Protein AF-A0A942P5R1-F1 (afdb_monomer)

Nearest PDB structures (foldseek):
  3e38-assembly1_B  TM=9.629E-01  e=1.521E-07  Phocaeicola vulgatus ATCC 8482
  3oin-assembly1_A  TM=3.805E-01  e=6.458E+00  Saccharomyces cerevisiae
  6rxy-assembly1_CN  TM=3.690E-01  e=9.053E+00  Thermochaetoides thermophila

Secondary structure (DSSP, 8-state):
-HHHHHHHHHHHTT----------------PPPTT-----EEEEE--TTTT-SS-HHHHHHHHHHHT-SEEEE---SS--TTTTTS---STTHHHHHHHHH--

Mean predicted aligned error: 9.52 Å

Radius of gyration: 22.96 Å; Cα contacts (8 Å, |Δi|>4): 116; chains: 1; bounding box: 70×41×44 Å

Foldseek 3Di:
DVVVVVVVVVVVVPPDDPPDPPPDPLADDDDADPPGDDFAEAEEDEDLQFPHDHQLLVVVVVCVSHVGPYYHHDHDPPGRPNCVVDPCPDPCVSVVVNVVNND

pLDDT: mean 88.28, std 15.22, range [54.44, 98.69]

Sequence (103 aa):
MRLFLLLFICSSFSSFAQDHSHTGNRKLKFPDIPGFKTLKCDFHQHTVFSDGSVWPDIRVMEALYDGLDAISLTEHLEYQPHKADIPHPDRNRSYKLALDEAK

Solvent-accessible surface area (backbone atoms only — not comparable to full-atom values): 6460 Å² total; per-residue (Å²): 112,72,66,61,52,52,52,54,56,58,63,65,70,67,67,77,72,83,83,79,77,83,83,63,88,61,49,65,84,78,77,62,54,94,96,51,82,71,78,45,68,48,76,74,42,57,24,42,72,6,81,28,91,42,61,42,44,54,57,48,51,50,33,61,56,37,49,42,75,48,75,37,82,56,56,52,89,85,55,43,85,37,42,89,83,44,75,65,89,55,91,58,51,57,56,54,50,24,51,67,65,70,107

Structure (mmCIF, N/CA/C/O backbone):
data_AF-A0A942P5R1-F1
#
_entry.id   AF-A0A942P5R1-F1
#
loop_
_atom_site.group_PDB
_atom_site.id
_atom_site.type_symbol
_atom_site.label_atom_id
_atom_site.label_alt_id
_atom_site.label_comp_id
_atom_site.label_asym_id
_atom_site.label_entity_id
_atom_site.label_seq_id
_atom_site.pdbx_PDB_ins_code
_atom_site.Cartn_x
_atom_site.Cartn_y
_atom_site.Cartn_z
_atom_site.occupancy
_atom_site.B_iso_or_equiv
_atom_site.auth_seq_id
_atom_site.auth_comp_id
_atom_site.auth_asym_id
_atom_site.auth_atom_id
_atom_site.pdbx_PDB_model_num
ATOM 1 N N . MET A 1 1 ? 50.836 -28.390 25.889 1.00 61.16 1 MET A N 1
ATOM 2 C CA . MET A 1 1 ? 50.206 -27.924 24.631 1.00 61.16 1 MET A CA 1
ATOM 3 C C . MET A 1 1 ? 48.763 -28.410 24.455 1.00 61.16 1 MET A C 1
ATOM 5 O O . MET A 1 1 ? 47.908 -27.584 24.186 1.00 61.16 1 MET A O 1
ATOM 9 N N . ARG A 1 2 ? 48.448 -29.698 24.683 1.00 64.56 2 ARG A N 1
ATOM 10 C CA . ARG A 1 2 ? 47.065 -30.223 24.582 1.00 64.56 2 ARG A CA 1
ATOM 11 C C . ARG A 1 2 ? 46.072 -29.640 25.606 1.00 64.56 2 ARG A C 1
ATOM 13 O O . ARG A 1 2 ? 44.934 -29.379 25.248 1.00 64.56 2 ARG A O 1
ATOM 20 N N . LEU A 1 3 ? 46.507 -29.376 26.843 1.00 65.81 3 LEU A N 1
ATOM 21 C CA . LEU A 1 3 ? 45.639 -28.815 27.894 1.00 65.81 3 LEU A CA 1
ATOM 22 C C . LEU A 1 3 ? 45.251 -27.345 27.635 1.00 65.81 3 LEU A C 1
ATOM 24 O O . LEU A 1 3 ? 44.102 -26.970 27.829 1.00 65.81 3 LEU A O 1
ATOM 28 N N . PHE A 1 4 ? 46.184 -26.536 27.123 1.00 66.38 4 PHE A N 1
ATOM 29 C CA . PHE A 1 4 ? 45.915 -25.148 26.722 1.00 66.38 4 PHE A CA 1
ATOM 30 C C . PHE A 1 4 ? 44.964 -25.065 25.523 1.00 66.38 4 PHE A C 1
ATOM 32 O O . PHE A 1 4 ? 44.111 -24.187 25.486 1.00 66.38 4 PHE A O 1
ATOM 39 N N . LEU A 1 5 ? 45.067 -26.012 24.583 1.00 64.00 5 LEU A N 1
ATOM 40 C CA . LEU A 1 5 ? 44.150 -26.113 23.448 1.00 64.00 5 LEU A CA 1
ATOM 41 C C . LEU A 1 5 ? 42.719 -26.453 23.904 1.00 64.00 5 LEU A C 1
ATOM 43 O O . LEU A 1 5 ? 41.765 -25.853 23.427 1.00 64.00 5 LEU A O 1
ATOM 47 N N . LEU A 1 6 ? 42.575 -27.364 24.873 1.00 65.50 6 LEU A N 1
ATOM 48 C CA . LEU A 1 6 ? 41.281 -27.717 25.473 1.00 65.50 6 LEU A CA 1
ATOM 49 C C . LEU A 1 6 ? 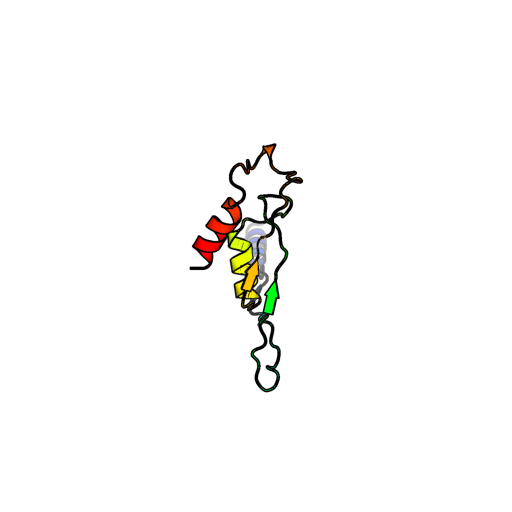40.647 -26.546 26.240 1.00 65.50 6 LEU A C 1
ATOM 51 O O . LEU A 1 6 ? 39.449 -26.313 26.113 1.00 65.50 6 LEU A O 1
ATOM 55 N N . LEU A 1 7 ? 41.446 -25.777 26.985 1.00 64.69 7 LEU A N 1
ATOM 56 C CA . LEU A 1 7 ? 40.986 -24.564 27.673 1.00 64.69 7 LEU A CA 1
ATOM 57 C C . LEU A 1 7 ? 40.512 -23.483 26.691 1.00 64.69 7 LEU A C 1
ATOM 59 O O . LEU A 1 7 ? 39.481 -22.866 26.935 1.00 64.69 7 LEU A O 1
ATOM 63 N N . PHE A 1 8 ? 41.210 -23.307 25.565 1.00 64.31 8 PHE A N 1
ATOM 64 C CA . PHE A 1 8 ? 40.840 -22.337 24.529 1.00 64.31 8 PHE A CA 1
ATOM 65 C C . PHE A 1 8 ? 39.536 -22.715 23.798 1.00 64.31 8 PHE A C 1
ATOM 67 O O . PHE A 1 8 ? 38.727 -21.846 23.465 1.00 64.31 8 PHE A O 1
ATOM 74 N N . ILE A 1 9 ? 39.303 -24.018 23.594 1.00 65.69 9 ILE A N 1
ATOM 75 C CA . ILE A 1 9 ? 38.056 -24.555 23.025 1.00 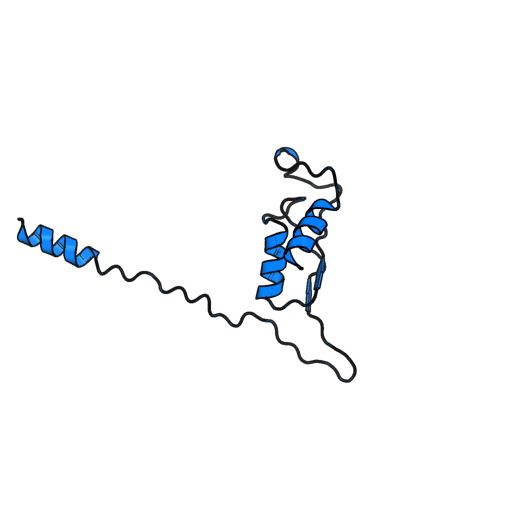65.69 9 IL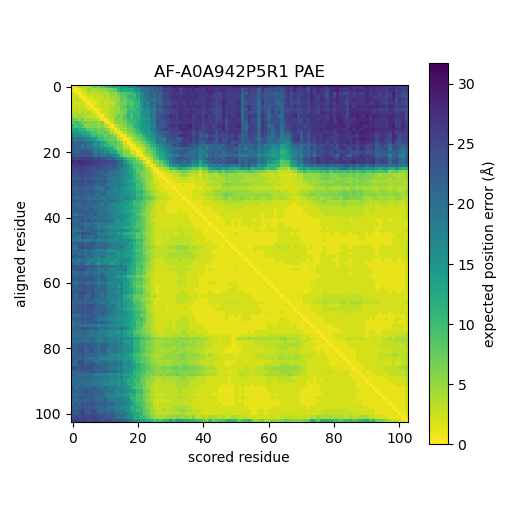E A CA 1
ATOM 76 C C . ILE A 1 9 ? 36.896 -24.394 24.021 1.00 65.69 9 ILE A C 1
ATOM 78 O O . ILE A 1 9 ? 35.819 -23.959 23.635 1.00 65.69 9 ILE A O 1
ATOM 82 N N . CYS A 1 10 ? 37.109 -24.655 25.316 1.00 63.09 10 CYS A N 1
ATOM 83 C CA . CYS A 1 10 ? 36.073 -24.430 26.332 1.00 63.09 10 CYS A CA 1
ATOM 84 C C . CYS A 1 10 ? 35.717 -22.944 26.505 1.00 63.09 10 CYS A C 1
ATOM 86 O O . CYS A 1 10 ? 34.550 -22.624 26.706 1.00 63.09 10 CYS A O 1
ATOM 88 N N . SER A 1 11 ? 36.681 -22.022 26.396 1.00 62.19 11 SER A N 1
ATOM 89 C CA . SER A 1 11 ? 36.402 -20.581 26.516 1.00 62.19 11 SER A CA 1
ATOM 90 C C . SER A 1 11 ? 35.644 -19.993 25.323 1.00 62.19 11 SER A C 1
ATOM 92 O O . SER A 1 11 ? 35.028 -18.941 25.463 1.00 62.19 11 SER A O 1
ATOM 94 N N . SER A 1 12 ? 35.662 -20.657 24.162 1.00 60.41 12 SER A N 1
ATOM 95 C CA . SER A 1 12 ? 34.900 -20.235 22.977 1.00 60.41 12 SER A CA 1
ATOM 96 C C . SER A 1 12 ? 33.446 -20.732 22.978 1.00 60.41 12 SER A C 1
ATOM 98 O O . SER A 1 12 ? 32.645 -20.246 22.188 1.00 60.41 12 SER A O 1
ATOM 100 N N . PHE A 1 13 ? 33.064 -21.620 23.907 1.00 59.09 13 PHE A N 1
ATOM 101 C CA . PHE A 1 13 ? 31.663 -22.015 24.120 1.00 59.09 13 PHE A CA 1
ATOM 102 C C . PHE A 1 13 ? 30.846 -20.997 24.934 1.00 59.09 13 PHE A C 1
ATOM 104 O O . PHE A 1 13 ? 29.622 -21.090 24.962 1.00 59.09 13 PHE A O 1
ATOM 111 N N . SER A 1 14 ? 31.490 -20.008 25.562 1.00 58.88 14 SER A N 1
ATOM 112 C CA . SER A 1 14 ? 30.816 -18.977 26.370 1.00 58.88 14 SER A CA 1
ATOM 113 C C . SER A 1 14 ? 30.413 -17.731 25.573 1.00 58.88 14 SER A C 1
ATOM 115 O O . SER A 1 14 ? 30.211 -16.664 26.156 1.00 58.88 14 SER A O 1
ATOM 117 N N . SER A 1 15 ? 30.297 -17.827 24.247 1.00 62.50 15 SER A N 1
ATOM 118 C CA . SER A 1 15 ? 29.686 -16.768 23.444 1.00 62.50 15 SER A CA 1
ATOM 119 C C . SER A 1 15 ? 28.201 -16.672 23.792 1.00 62.50 15 SER A C 1
ATOM 121 O O . SER A 1 15 ? 27.371 -17.379 23.228 1.00 62.50 15 SER A O 1
ATOM 123 N N . PHE A 1 16 ? 27.862 -15.798 24.740 1.00 66.06 16 PHE A N 1
ATOM 124 C CA . PHE A 1 16 ? 26.491 -15.345 24.938 1.00 66.06 16 PHE A CA 1
ATOM 125 C C . PHE A 1 16 ? 26.009 -14.732 23.620 1.00 66.06 16 PHE A C 1
ATOM 127 O O . PHE A 1 16 ? 26.468 -13.662 23.216 1.00 66.06 16 PHE A O 1
ATOM 134 N N . ALA A 1 17 ? 25.122 -15.437 22.921 1.00 68.06 17 ALA A N 1
ATOM 135 C CA . ALA A 1 17 ? 24.350 -14.845 21.844 1.00 68.06 17 ALA A CA 1
ATOM 136 C C . ALA A 1 17 ? 23.519 -13.687 22.421 1.00 68.06 17 ALA A C 1
ATOM 138 O O . ALA A 1 17 ? 23.071 -13.747 23.568 1.00 68.06 17 ALA A O 1
ATOM 139 N N . GLN A 1 18 ? 23.336 -12.623 21.641 1.00 66.25 18 GLN A N 1
ATOM 140 C CA . GLN A 1 18 ? 22.424 -11.549 22.016 1.00 66.25 18 GLN A CA 1
ATOM 141 C C . GLN A 1 18 ? 21.005 -12.120 22.068 1.00 66.25 18 GLN A C 1
ATOM 143 O O . GLN A 1 18 ? 20.493 -12.604 21.059 1.00 66.25 18 GLN A O 1
ATOM 148 N N . ASP A 1 19 ? 20.380 -12.072 23.242 1.00 54.81 19 ASP A N 1
ATOM 149 C CA . ASP A 1 19 ? 18.962 -12.381 23.387 1.00 54.81 19 ASP A CA 1
ATOM 150 C C . ASP A 1 19 ? 18.170 -11.175 22.862 1.00 54.81 19 ASP A C 1
ATOM 152 O O . ASP A 1 19 ? 17.913 -10.195 23.566 1.00 54.81 19 ASP A O 1
ATOM 156 N N . HIS A 1 20 ? 17.896 -11.174 21.558 1.00 57.28 20 HIS A N 1
ATOM 157 C CA . HIS A 1 20 ? 17.029 -10.177 20.948 1.00 57.28 20 HIS A CA 1
ATOM 158 C C . HIS A 1 20 ? 15.579 -10.557 21.230 1.00 57.28 20 HIS A C 1
ATOM 160 O O . HIS A 1 20 ? 14.968 -11.357 20.524 1.00 57.28 20 HIS A O 1
ATOM 166 N N . SER A 1 21 ? 15.004 -9.942 22.259 1.00 56.66 21 SER A N 1
ATOM 167 C CA . SER A 1 21 ? 13.561 -9.972 22.450 1.00 56.66 21 SER A CA 1
ATOM 168 C C . SER A 1 21 ? 12.910 -9.015 21.436 1.00 56.66 21 SER A C 1
ATOM 170 O O . SER A 1 21 ? 13.049 -7.794 21.503 1.00 56.66 21 SER A O 1
ATOM 172 N N . HIS A 1 22 ? 12.157 -9.573 20.485 1.00 54.44 22 HIS A N 1
ATOM 173 C CA . HIS A 1 22 ? 11.206 -8.820 19.655 1.00 54.44 22 HIS A CA 1
ATOM 174 C C . HIS A 1 22 ? 9.905 -8.505 20.417 1.00 54.44 22 HIS A C 1
ATOM 176 O O . HIS A 1 22 ? 8.884 -8.181 19.815 1.00 54.44 22 HIS A O 1
ATOM 182 N N . THR A 1 23 ? 9.897 -8.593 21.752 1.00 55.44 23 THR A N 1
ATOM 183 C CA . THR A 1 23 ? 8.691 -8.376 22.562 1.00 55.44 23 THR A CA 1
ATOM 184 C C . THR A 1 23 ? 8.514 -6.890 22.870 1.00 55.44 23 THR A C 1
ATOM 186 O O . THR A 1 23 ? 8.494 -6.469 24.025 1.00 55.44 23 THR A O 1
ATOM 189 N N . GLY A 1 24 ? 8.415 -6.077 21.820 1.00 57.62 24 GLY A N 1
ATOM 190 C CA . GLY A 1 24 ? 7.987 -4.689 21.908 1.00 57.62 24 GLY A CA 1
ATOM 191 C C . GLY A 1 24 ? 6.486 -4.616 21.667 1.00 57.62 24 GLY A C 1
ATOM 192 O O . GLY A 1 24 ? 6.004 -5.032 20.619 1.00 57.62 24 GLY A O 1
ATOM 193 N N . ASN A 1 25 ? 5.731 -4.079 22.621 1.00 67.38 25 ASN A N 1
ATOM 194 C CA . ASN A 1 25 ? 4.315 -3.754 22.451 1.00 67.38 25 ASN A CA 1
ATOM 195 C C . ASN A 1 25 ? 4.170 -2.582 21.456 1.00 67.38 25 ASN A C 1
ATOM 197 O O . ASN A 1 25 ? 3.912 -1.455 21.867 1.00 67.38 25 ASN A O 1
ATOM 201 N N . ARG A 1 26 ? 4.426 -2.830 20.161 1.00 79.69 26 ARG A N 1
ATOM 202 C CA . ARG A 1 26 ? 4.506 -1.808 19.101 1.00 79.69 26 ARG A CA 1
ATOM 203 C C . ARG A 1 26 ? 3.143 -1.245 18.695 1.00 79.69 26 ARG A C 1
ATOM 205 O O . ARG A 1 26 ? 3.079 -0.181 18.089 1.00 79.69 26 ARG A O 1
ATOM 212 N N . LYS A 1 27 ? 2.052 -1.926 19.055 1.00 89.50 27 LYS A N 1
ATOM 213 C CA . LYS A 1 27 ? 0.706 -1.540 18.632 1.00 89.50 27 LYS A CA 1
ATOM 214 C C . LYS A 1 27 ? 0.356 -0.120 19.071 1.00 89.50 27 LYS A C 1
ATOM 216 O O . LYS A 1 27 ? 0.367 0.195 20.263 1.00 89.50 27 LYS A O 1
ATOM 221 N N . LEU A 1 28 ? -0.030 0.701 18.100 1.00 88.06 28 LEU A N 1
ATOM 222 C CA . LEU A 1 28 ? -0.484 2.068 18.315 1.00 88.06 28 LEU A CA 1
ATOM 223 C C . LEU A 1 28 ? -1.789 2.083 19.125 1.00 88.06 28 LEU A C 1
ATOM 225 O O . LEU A 1 28 ? -2.745 1.359 18.822 1.00 88.06 28 LEU A O 1
ATOM 229 N N . LYS A 1 29 ? -1.844 2.940 20.150 1.00 91.75 29 LYS A N 1
ATOM 230 C CA . LYS A 1 29 ? -3.022 3.128 21.004 1.00 91.75 29 LYS A CA 1
ATOM 231 C C . LYS A 1 29 ? -3.430 4.593 21.010 1.00 91.75 29 LYS A C 1
ATOM 233 O O . LYS A 1 29 ? -2.697 5.438 21.514 1.00 91.75 29 LYS A O 1
ATOM 238 N N . PHE A 1 30 ? -4.627 4.858 20.506 1.00 93.75 30 PHE A N 1
ATOM 239 C CA . PHE A 1 30 ? -5.271 6.164 20.558 1.00 93.75 30 PHE A CA 1
ATOM 240 C C . PHE A 1 30 ? -6.657 6.013 21.188 1.00 93.75 30 PHE A C 1
ATOM 242 O O . PHE A 1 30 ? -7.289 4.968 20.999 1.00 93.75 30 PHE A O 1
ATOM 249 N N . PRO A 1 31 ? -7.129 7.008 21.955 1.00 96.50 31 PRO A N 1
ATOM 250 C CA . PRO A 1 31 ? -8.491 6.999 22.458 1.00 96.50 31 PRO A CA 1
ATOM 251 C C . PRO A 1 31 ? -9.496 7.213 21.319 1.00 96.50 31 PRO A C 1
ATOM 253 O O . PRO A 1 31 ? -9.200 7.849 20.304 1.00 96.50 31 PRO A O 1
ATOM 256 N N . ASP A 1 32 ? -10.705 6.705 21.527 1.00 97.75 32 ASP A N 1
ATOM 257 C CA . ASP A 1 32 ? -11.874 7.063 20.730 1.00 97.75 32 ASP A CA 1
ATOM 258 C C . ASP A 1 32 ? -12.406 8.435 21.194 1.00 97.75 32 ASP A C 1
ATOM 260 O O . ASP A 1 32 ? -12.352 8.763 22.384 1.00 97.75 32 ASP A O 1
ATOM 264 N N . ILE A 1 33 ? -12.926 9.243 20.268 1.00 97.44 33 ILE A N 1
ATOM 265 C CA . ILE A 1 33 ? -13.660 10.477 20.603 1.00 97.44 33 ILE A CA 1
ATOM 266 C C . ILE A 1 33 ? -15.154 10.155 20.811 1.00 97.44 33 ILE A C 1
ATOM 268 O O . ILE A 1 33 ? -15.655 9.204 20.205 1.00 97.44 33 ILE A O 1
ATOM 272 N N . PRO A 1 34 ? -15.908 10.914 21.632 1.00 98.00 34 PRO A N 1
ATOM 273 C CA . PRO A 1 34 ? -17.316 10.612 21.895 1.00 98.00 34 PRO A CA 1
ATOM 274 C C . PRO A 1 34 ? -18.144 10.491 20.609 1.00 98.00 34 PRO A C 1
ATOM 276 O O . PRO A 1 34 ? -18.239 11.438 19.833 1.00 98.00 34 PRO A O 1
ATOM 279 N N . GLY A 1 35 ? -18.749 9.320 20.396 1.00 98.06 35 GLY A N 1
ATOM 280 C CA . GLY A 1 35 ? -19.578 9.033 19.222 1.00 98.06 35 GLY A CA 1
ATOM 281 C C . GLY A 1 35 ? -18.829 8.526 17.983 1.00 98.06 35 GLY A C 1
ATOM 282 O O . GLY A 1 35 ? -19.490 8.225 16.993 1.00 98.06 35 GLY A O 1
ATOM 283 N N . PHE A 1 36 ? -17.499 8.380 18.016 1.00 98.44 36 PHE A N 1
ATOM 284 C CA . PHE A 1 36 ? -16.723 7.880 16.874 1.00 98.44 36 PHE A CA 1
ATOM 285 C C . PHE A 1 36 ? -15.700 6.815 17.278 1.00 98.44 36 PHE A C 1
ATOM 287 O O . PHE A 1 36 ? -15.308 6.710 18.437 1.00 98.44 36 PHE A O 1
ATOM 294 N N . LYS A 1 37 ? -15.247 6.037 16.289 1.00 97.12 37 LYS A N 1
ATOM 295 C CA . LYS A 1 37 ? -14.149 5.075 16.415 1.00 97.12 37 LYS A CA 1
ATOM 296 C C . LYS A 1 37 ? -12.894 5.645 15.759 1.00 97.12 37 LYS A C 1
ATOM 298 O O . LYS A 1 37 ? -12.938 6.003 14.584 1.00 97.12 37 LYS A O 1
ATOM 303 N N . THR A 1 38 ? -11.785 5.697 16.488 1.00 97.44 38 THR A N 1
ATOM 304 C CA . THR A 1 38 ? -10.490 6.086 15.923 1.00 97.44 38 THR A CA 1
ATOM 305 C C . THR A 1 38 ? -9.901 4.901 15.161 1.00 97.44 38 THR A C 1
ATOM 307 O O . THR A 1 38 ? -9.636 3.855 15.755 1.00 97.44 38 THR A O 1
ATOM 310 N N . LEU A 1 39 ? -9.690 5.073 13.853 1.00 97.25 39 LEU A N 1
ATOM 311 C CA . LEU A 1 39 ? -9.009 4.105 12.992 1.00 97.25 39 LEU A CA 1
ATOM 312 C C . LEU A 1 39 ? -7.597 4.601 12.671 1.00 97.25 39 LEU A C 1
ATOM 314 O O . LEU A 1 39 ? -7.402 5.775 12.355 1.00 97.25 39 LEU A O 1
ATOM 318 N N . LYS A 1 40 ? -6.612 3.710 12.762 1.00 97.19 40 LYS A N 1
ATOM 319 C CA . LYS A 1 40 ? -5.216 3.965 12.394 1.00 97.19 40 LYS A CA 1
ATOM 320 C C . LYS A 1 40 ? -4.998 3.425 10.993 1.00 97.19 40 LYS A C 1
ATOM 322 O O . LYS A 1 40 ? -5.160 2.227 10.780 1.00 97.19 40 LYS A O 1
ATOM 327 N N . CYS A 1 41 ? -4.616 4.276 10.056 1.00 97.69 41 CYS A N 1
ATOM 328 C CA . CYS A 1 41 ? -4.500 3.863 8.666 1.00 97.69 41 CYS A CA 1
ATOM 329 C C . CYS A 1 41 ? -3.225 4.393 8.026 1.00 97.69 41 CYS A C 1
ATOM 331 O O . CYS A 1 41 ? -2.769 5.482 8.373 1.00 97.69 41 CYS A O 1
ATOM 333 N N . ASP A 1 42 ? -2.713 3.651 7.049 1.00 98.38 42 ASP A N 1
ATOM 334 C CA . ASP A 1 42 ? -1.685 4.132 6.127 1.00 98.38 42 ASP A CA 1
ATOM 335 C C . ASP A 1 42 ? -2.209 4.069 4.689 1.00 98.38 42 ASP A C 1
ATOM 337 O O . ASP A 1 42 ? -2.343 2.998 4.094 1.00 98.38 42 ASP A O 1
ATOM 341 N N . PHE A 1 43 ? -2.540 5.236 4.141 1.00 98.69 43 PHE A N 1
ATOM 342 C CA . PHE A 1 43 ? -3.178 5.353 2.834 1.00 98.69 43 PHE A CA 1
ATOM 343 C C . PHE A 1 43 ? -2.208 5.605 1.678 1.00 98.69 43 PHE A C 1
ATOM 345 O O . PHE A 1 43 ? -2.674 5.756 0.548 1.00 98.69 43 PHE A O 1
ATOM 352 N N . HIS A 1 44 ? -0.896 5.658 1.927 1.00 98.69 44 HIS A N 1
ATOM 353 C CA . HIS A 1 44 ? 0.080 5.875 0.862 1.00 98.69 44 HIS A CA 1
ATOM 354 C C . HIS A 1 44 ? 1.386 5.149 1.157 1.00 98.69 44 HIS A C 1
ATOM 356 O O . HIS A 1 44 ? 2.236 5.625 1.906 1.00 98.69 44 HIS A O 1
ATOM 362 N N . GLN A 1 45 ? 1.593 4.039 0.460 1.00 98.38 45 GLN A N 1
ATOM 363 C CA . GLN A 1 45 ? 2.819 3.259 0.553 1.00 98.38 45 GLN A CA 1
ATOM 364 C C . GLN A 1 45 ? 3.080 2.471 -0.729 1.00 98.38 45 GLN A C 1
ATOM 366 O O . GLN A 1 45 ? 2.172 2.194 -1.517 1.00 98.38 45 GLN A O 1
ATOM 371 N N . HIS A 1 46 ? 4.346 2.105 -0.906 1.00 98.62 46 HIS A N 1
ATOM 372 C CA . HIS A 1 46 ? 4.870 1.475 -2.112 1.00 98.62 46 HIS A CA 1
ATOM 373 C C . HIS A 1 46 ? 5.523 0.130 -1.806 1.00 98.62 46 HIS A C 1
ATOM 375 O O . HIS A 1 46 ? 6.041 -0.101 -0.700 1.00 98.62 46 HIS A O 1
ATOM 381 N N . THR A 1 47 ? 5.545 -0.730 -2.820 1.00 98.62 47 THR A N 1
ATOM 382 C CA . THR A 1 47 ? 6.217 -2.033 -2.815 1.00 98.62 47 THR A CA 1
ATOM 383 C C . THR A 1 47 ? 7.219 -2.095 -3.966 1.00 98.62 47 THR A C 1
ATOM 385 O O . THR A 1 47 ? 7.376 -1.141 -4.732 1.00 98.62 47 THR A O 1
ATOM 388 N N . VAL A 1 48 ? 7.889 -3.234 -4.131 1.00 98.38 48 VAL A N 1
ATOM 389 C CA . VAL A 1 48 ? 8.793 -3.455 -5.272 1.00 98.38 48 VAL A CA 1
ATOM 390 C C . VAL A 1 48 ? 8.123 -3.309 -6.645 1.00 98.38 48 VAL A C 1
ATOM 392 O O . VAL A 1 48 ? 8.826 -3.171 -7.643 1.00 98.38 48 VAL A O 1
ATOM 395 N N . PHE A 1 49 ? 6.785 -3.300 -6.717 1.00 98.31 49 PHE A N 1
ATOM 396 C CA . PHE A 1 49 ? 6.035 -3.086 -7.957 1.00 98.31 49 PHE A CA 1
ATOM 397 C C . PHE A 1 49 ? 6.101 -1.642 -8.497 1.00 98.31 49 PHE A C 1
ATOM 399 O O . PHE A 1 49 ? 5.793 -1.440 -9.678 1.00 98.31 49 PHE A O 1
ATOM 406 N N . SER A 1 50 ? 6.531 -0.655 -7.702 1.00 98.00 50 SER A N 1
ATOM 407 C CA . SER A 1 50 ? 7.037 0.630 -8.207 1.00 98.00 50 SER A CA 1
ATOM 408 C C . SER A 1 50 ? 8.484 0.863 -7.782 1.00 98.00 50 SER A C 1
ATOM 410 O O . SER A 1 50 ? 9.414 0.464 -8.480 1.00 98.00 50 SER A O 1
ATOM 412 N N . ASP A 1 51 ? 8.664 1.512 -6.646 1.00 98.19 51 ASP A N 1
ATOM 413 C CA . ASP A 1 51 ? 9.902 2.086 -6.125 1.00 98.19 51 ASP A CA 1
ATOM 414 C C . ASP A 1 51 ? 10.079 1.806 -4.626 1.00 98.19 51 ASP A C 1
ATOM 416 O O . ASP A 1 51 ? 11.072 2.214 -4.027 1.00 98.19 51 ASP A O 1
ATOM 420 N N . GLY A 1 52 ? 9.142 1.075 -4.018 1.00 98.00 52 GLY A N 1
ATOM 421 C CA . GLY A 1 52 ? 9.313 0.522 -2.685 1.00 98.00 52 GLY A CA 1
ATOM 422 C C . GLY A 1 52 ? 10.282 -0.661 -2.688 1.00 98.00 52 GLY A C 1
ATOM 423 O O . GLY A 1 52 ? 10.600 -1.238 -3.724 1.00 98.00 52 GLY A O 1
ATOM 424 N N . SER A 1 53 ? 10.728 -1.059 -1.500 1.00 98.31 53 SER A N 1
ATOM 425 C CA . SER A 1 53 ? 11.797 -2.063 -1.356 1.00 98.31 53 SER A CA 1
ATOM 426 C C . SER A 1 53 ? 11.329 -3.419 -0.825 1.00 98.31 53 SER A C 1
ATOM 428 O O . SER A 1 53 ? 12.148 -4.315 -0.648 1.00 98.31 53 SER A O 1
ATOM 430 N N . VAL A 1 54 ? 10.036 -3.577 -0.533 1.00 98.62 54 VAL A N 1
ATOM 431 C CA . VAL A 1 54 ? 9.472 -4.782 0.099 1.00 98.62 54 VAL A CA 1
ATOM 432 C C . VAL A 1 54 ? 8.379 -5.408 -0.762 1.00 98.62 54 VAL A C 1
ATOM 434 O O . VAL A 1 54 ? 7.748 -4.725 -1.572 1.00 98.62 54 VAL A O 1
ATOM 437 N N . TRP A 1 55 ? 8.167 -6.714 -0.605 1.00 98.62 55 TRP A N 1
ATOM 438 C CA . TRP A 1 55 ? 7.069 -7.429 -1.257 1.00 98.62 55 TRP A CA 1
ATOM 439 C C . TRP A 1 55 ? 5.707 -7.005 -0.649 1.00 98.62 55 TRP A C 1
ATOM 441 O O . TRP A 1 55 ? 5.681 -6.542 0.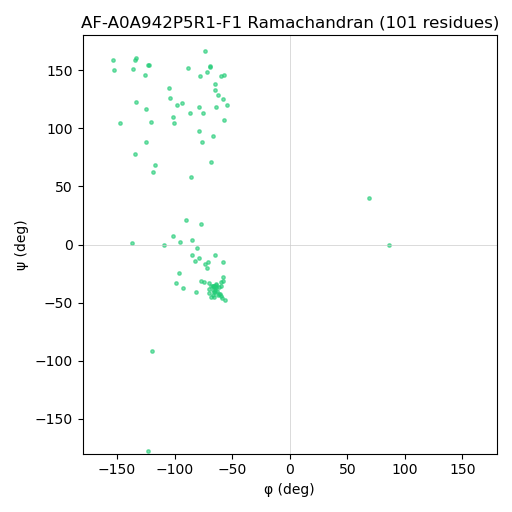494 1.00 98.62 55 TRP A O 1
ATOM 451 N N . PRO A 1 56 ? 4.578 -7.070 -1.388 1.00 98.50 56 PRO A N 1
ATOM 452 C CA . PRO A 1 56 ? 3.293 -6.534 -0.911 1.00 98.50 56 PRO A CA 1
ATOM 453 C C . PRO A 1 56 ? 2.733 -7.134 0.386 1.00 98.50 56 PRO A C 1
ATOM 455 O O . PRO A 1 56 ? 2.087 -6.423 1.149 1.00 98.50 56 PRO A O 1
ATOM 458 N N . ASP A 1 57 ? 2.986 -8.413 0.651 1.00 98.38 57 ASP A N 1
ATOM 459 C CA . ASP A 1 57 ? 2.621 -9.109 1.895 1.00 98.38 57 ASP A CA 1
ATOM 460 C C . ASP A 1 57 ? 3.295 -8.493 3.132 1.00 98.38 57 ASP A C 1
ATOM 462 O O . ASP A 1 57 ? 2.672 -8.342 4.181 1.00 98.38 57 ASP A O 1
ATOM 466 N N . ILE A 1 58 ? 4.543 -8.033 3.004 1.00 98.44 58 ILE A N 1
ATOM 467 C CA . ILE A 1 58 ? 5.281 -7.387 4.094 1.00 98.44 58 ILE A CA 1
ATOM 468 C C . ILE A 1 58 ? 4.550 -6.139 4.585 1.00 98.44 58 ILE A C 1
ATOM 470 O O . ILE A 1 58 ? 4.508 -5.904 5.788 1.00 98.44 58 ILE A O 1
ATOM 474 N N . ARG A 1 59 ? 3.894 -5.383 3.698 1.00 98.56 59 ARG A N 1
ATOM 475 C CA . ARG A 1 59 ? 3.089 -4.222 4.109 1.00 98.56 59 ARG A CA 1
ATOM 476 C C . ARG A 1 59 ? 1.890 -4.604 4.972 1.00 98.56 59 ARG A C 1
ATOM 478 O O . ARG A 1 59 ? 1.544 -3.876 5.899 1.00 98.56 59 ARG A O 1
ATOM 485 N N . VAL A 1 60 ? 1.287 -5.763 4.714 1.00 98.25 60 VAL A N 1
ATOM 486 C CA . VAL A 1 60 ? 0.221 -6.312 5.564 1.00 98.25 60 VAL A CA 1
ATOM 487 C C . VAL A 1 60 ? 0.791 -6.725 6.921 1.00 98.25 60 VAL A C 1
ATOM 489 O O . VAL A 1 60 ? 0.235 -6.364 7.957 1.00 98.25 60 VAL A O 1
ATOM 492 N N . MET A 1 61 ? 1.937 -7.409 6.938 1.00 97.19 61 MET A N 1
ATOM 493 C CA . MET A 1 61 ? 2.603 -7.803 8.184 1.00 97.19 61 MET A CA 1
ATOM 494 C C . MET A 1 61 ? 3.009 -6.594 9.038 1.00 97.19 61 MET A C 1
ATOM 496 O O . MET A 1 61 ? 2.787 -6.596 10.248 1.00 97.19 61 MET A O 1
ATOM 500 N N . GLU A 1 62 ? 3.553 -5.541 8.423 1.00 96.69 62 GLU A N 1
ATOM 501 C CA . GLU A 1 62 ? 3.869 -4.269 9.085 1.00 96.69 62 GLU A CA 1
ATOM 502 C C . GLU A 1 62 ? 2.609 -3.638 9.693 1.00 96.69 62 GLU A C 1
ATOM 504 O O . GLU A 1 62 ? 2.611 -3.263 10.867 1.00 96.69 62 GLU A O 1
ATOM 509 N N . ALA A 1 63 ? 1.507 -3.597 8.938 1.00 96.56 63 ALA A N 1
ATOM 510 C CA . ALA A 1 63 ? 0.227 -3.085 9.416 1.00 96.56 63 ALA A CA 1
ATOM 511 C C . ALA A 1 63 ? -0.299 -3.865 10.632 1.00 96.56 63 ALA A C 1
ATOM 513 O O . ALA A 1 63 ? -0.713 -3.261 11.625 1.00 96.56 63 ALA A O 1
ATOM 514 N N . LEU A 1 64 ? -0.237 -5.199 10.603 1.00 94.75 64 LEU A N 1
ATOM 515 C CA . LEU A 1 64 ? -0.649 -6.058 11.720 1.00 94.75 64 LEU A CA 1
ATOM 516 C C . LEU A 1 64 ? 0.242 -5.873 12.955 1.00 94.75 64 LEU A C 1
ATOM 518 O O . LEU A 1 64 ? -0.251 -5.851 14.091 1.00 94.75 64 LEU A O 1
ATOM 522 N N . TYR A 1 65 ? 1.547 -5.722 12.732 1.00 93.06 65 TYR A N 1
ATOM 523 C CA . TYR A 1 65 ? 2.535 -5.505 13.783 1.00 93.06 65 TYR A CA 1
ATOM 524 C C . TYR A 1 65 ? 2.336 -4.146 14.480 1.00 93.06 65 TYR A C 1
ATOM 526 O O . TYR A 1 65 ? 2.377 -4.068 15.712 1.00 93.06 65 TYR A O 1
ATOM 534 N N . ASP A 1 66 ? 1.998 -3.107 13.713 1.00 94.12 66 ASP A N 1
ATOM 535 C CA . ASP A 1 66 ? 1.740 -1.741 14.201 1.00 94.12 66 ASP A CA 1
ATOM 536 C C . ASP A 1 66 ? 0.313 -1.566 14.734 1.00 94.12 66 ASP A C 1
ATOM 538 O O . ASP A 1 66 ? 0.005 -0.609 15.455 1.00 94.12 66 ASP A O 1
ATOM 542 N N . GLY A 1 67 ? -0.561 -2.525 14.432 1.00 94.69 67 GLY A N 1
ATOM 543 C CA . GLY A 1 67 ? -1.973 -2.489 14.776 1.00 94.69 67 GLY A CA 1
ATOM 544 C C . GLY A 1 67 ? -2.737 -1.427 13.987 1.00 94.69 67 GLY A C 1
ATOM 545 O O . GLY A 1 67 ? -3.574 -0.745 14.581 1.00 94.69 67 GLY A O 1
ATOM 546 N N . LEU A 1 68 ? -2.434 -1.257 12.698 1.00 97.12 68 LEU A N 1
ATOM 547 C CA . LEU A 1 68 ? -3.245 -0.472 11.768 1.00 97.12 68 LEU A CA 1
ATOM 548 C C . LEU A 1 68 ? -4.549 -1.213 11.440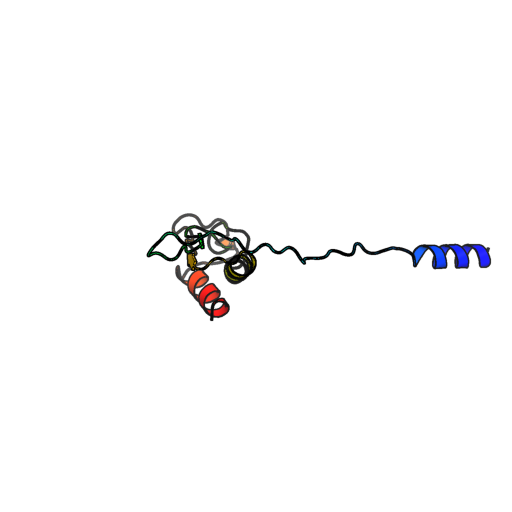 1.00 97.12 68 LEU A C 1
ATOM 550 O O . LEU A 1 68 ? -4.593 -2.440 11.412 1.00 97.12 68 LEU A O 1
ATOM 554 N N . ASP A 1 69 ? -5.607 -0.449 11.195 1.00 97.12 69 ASP A N 1
ATOM 555 C CA . ASP A 1 69 ? -6.945 -0.948 10.878 1.00 97.12 69 ASP A CA 1
ATOM 556 C C . ASP A 1 69 ? -7.198 -0.998 9.361 1.00 97.12 69 ASP A C 1
ATOM 558 O O . ASP A 1 69 ? -8.031 -1.775 8.902 1.00 97.12 69 ASP A O 1
ATOM 562 N N . ALA A 1 70 ? -6.487 -0.183 8.571 1.00 97.75 70 ALA A N 1
ATOM 563 C CA . ALA A 1 70 ? -6.552 -0.214 7.111 1.00 97.75 70 ALA A CA 1
ATOM 564 C C . ALA A 1 70 ? -5.248 0.270 6.464 1.00 97.75 70 ALA A C 1
ATOM 566 O O . ALA A 1 70 ? -4.565 1.151 6.989 1.00 97.75 70 ALA A O 1
ATOM 567 N N . ILE A 1 71 ? -4.947 -0.266 5.282 1.00 98.50 71 ILE A N 1
ATOM 568 C CA . ILE A 1 71 ? -3.838 0.188 4.442 1.00 98.50 71 ILE A CA 1
ATOM 569 C C . ILE A 1 71 ? -4.255 0.329 2.978 1.00 9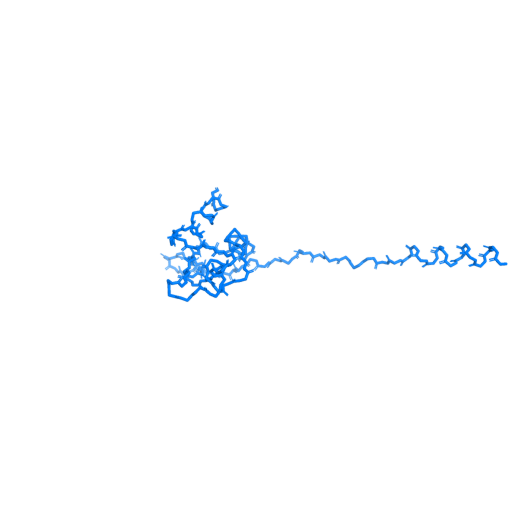8.50 71 ILE A C 1
ATOM 571 O O . ILE A 1 71 ? -5.225 -0.292 2.542 1.00 98.50 71 ILE A O 1
ATOM 575 N N . SER A 1 72 ? -3.503 1.120 2.213 1.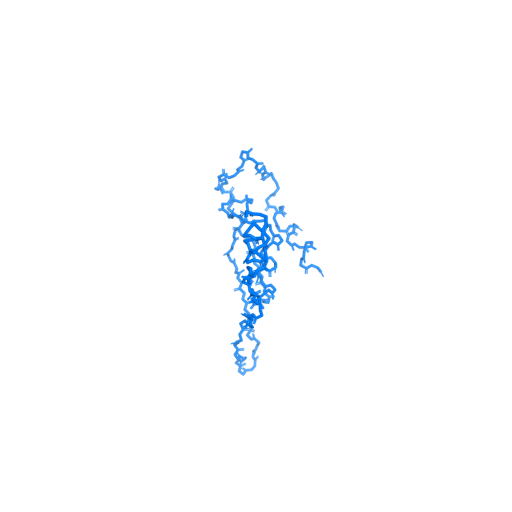00 98.56 72 SER A N 1
ATOM 576 C CA . SER A 1 72 ? -3.640 1.237 0.759 1.00 98.56 72 SER A CA 1
ATOM 577 C C . SER A 1 72 ? -2.274 1.155 0.083 1.00 98.56 72 SER A C 1
ATOM 579 O O . SER A 1 72 ? -1.395 1.967 0.361 1.00 98.56 72 SER A O 1
ATOM 581 N N . LEU A 1 73 ? -2.104 0.192 -0.827 1.00 98.44 73 LEU A N 1
ATOM 582 C CA . LEU A 1 73 ? -0.919 0.106 -1.681 1.00 98.44 73 LEU A CA 1
ATOM 583 C C . LEU A 1 73 ? -1.130 0.971 -2.925 1.00 98.44 73 LEU A C 1
ATOM 585 O O . LEU A 1 73 ? -1.984 0.670 -3.759 1.00 98.44 73 LEU A O 1
ATOM 589 N N . THR A 1 74 ? -0.359 2.046 -3.043 1.00 98.44 74 THR A N 1
ATOM 590 C CA . THR A 1 74 ? -0.545 3.105 -4.045 1.00 98.44 74 THR A CA 1
ATOM 591 C C . THR A 1 74 ? 0.670 3.200 -4.959 1.00 98.44 74 THR A C 1
ATOM 593 O O . THR A 1 74 ? 1.367 4.214 -4.984 1.00 98.44 74 THR A O 1
ATOM 596 N N . GLU A 1 75 ? 0.948 2.123 -5.697 1.00 98.50 75 GLU A N 1
ATOM 597 C CA . GLU A 1 75 ? 2.097 2.060 -6.608 1.00 98.50 75 GLU A CA 1
ATOM 598 C C . GLU A 1 75 ? 2.055 3.182 -7.653 1.00 98.50 75 GLU A C 1
ATOM 600 O O . GLU A 1 75 ? 0.993 3.544 -8.169 1.00 98.50 75 GLU A O 1
ATOM 605 N N . HIS A 1 76 ? 3.225 3.686 -8.040 1.00 98.25 76 HIS A N 1
ATOM 606 C CA . HIS A 1 76 ? 3.313 4.622 -9.157 1.00 98.25 76 HIS A CA 1
ATOM 607 C C . HIS A 1 76 ? 2.901 3.963 -10.483 1.00 98.25 76 HIS A C 1
ATOM 609 O O . HIS A 1 76 ? 3.315 2.845 -10.810 1.00 98.25 76 HIS A O 1
ATOM 615 N N . LEU A 1 77 ? 2.136 4.694 -11.300 1.00 96.12 77 LEU A N 1
ATOM 616 C CA . LEU A 1 77 ? 1.758 4.250 -12.644 1.00 96.12 77 LEU A CA 1
ATOM 617 C C . LEU A 1 77 ? 2.877 4.512 -13.656 1.00 96.12 77 LEU A C 1
ATOM 619 O O . LEU A 1 77 ? 3.161 3.659 -14.498 1.00 96.12 77 LEU A O 1
ATOM 623 N N . GLU A 1 78 ? 3.527 5.669 -13.564 1.00 96.12 78 GLU A N 1
ATOM 624 C CA . GLU A 1 78 ? 4.537 6.139 -14.513 1.00 96.12 78 GLU A CA 1
ATOM 625 C C . GLU A 1 78 ? 5.955 5.747 -14.087 1.00 96.12 78 GLU A C 1
ATOM 627 O O . GLU A 1 78 ? 6.782 5.389 -14.927 1.00 96.12 78 GLU A O 1
ATOM 632 N N . TYR A 1 79 ? 6.236 5.789 -12.783 1.00 97.06 79 TYR A N 1
ATOM 633 C CA . TYR A 1 79 ? 7.576 5.592 -12.237 1.00 97.06 79 TYR A CA 1
ATOM 634 C C . TYR A 1 79 ? 7.772 4.173 -11.693 1.00 97.06 79 TYR A C 1
ATOM 636 O O . TYR A 1 79 ? 7.268 3.817 -10.636 1.00 97.06 79 TYR A O 1
ATOM 644 N N . GLN A 1 80 ? 8.505 3.340 -12.432 1.00 97.12 80 GLN A N 1
ATOM 645 C CA . GLN A 1 80 ? 8.783 1.947 -12.060 1.00 97.12 80 GLN A CA 1
ATOM 646 C C . GLN A 1 80 ? 10.263 1.628 -12.278 1.00 97.12 80 GLN A C 1
ATOM 648 O O . GLN A 1 80 ? 10.615 1.014 -13.292 1.00 97.12 80 GLN A O 1
ATOM 653 N N . PRO A 1 81 ? 11.148 2.062 -11.366 1.00 97.81 81 PRO A N 1
ATOM 654 C CA . PRO A 1 81 ? 12.584 1.819 -11.478 1.00 97.81 81 PRO A CA 1
ATOM 655 C C . PRO A 1 81 ? 12.933 0.326 -11.558 1.00 97.81 81 PRO A C 1
ATOM 657 O O . PRO A 1 81 ? 13.868 -0.038 -12.263 1.00 97.81 81 PRO A O 1
ATOM 660 N N . HIS A 1 82 ? 12.147 -0.549 -10.921 1.00 97.69 82 HIS A N 1
ATOM 661 C CA . HIS A 1 82 ? 12.389 -1.997 -10.912 1.00 97.69 82 HIS A CA 1
ATOM 662 C C . HIS A 1 82 ? 11.815 -2.743 -12.127 1.00 97.69 82 HIS A C 1
ATOM 664 O O . HIS A 1 82 ? 11.893 -3.966 -12.180 1.00 97.69 82 HIS A O 1
ATOM 670 N N . LYS A 1 83 ? 11.233 -2.050 -13.120 1.00 96.38 83 LYS A N 1
ATOM 671 C CA . LYS A 1 83 ? 10.486 -2.679 -14.230 1.00 96.38 83 LYS A CA 1
ATOM 672 C C . LYS A 1 83 ? 11.299 -3.693 -15.046 1.00 96.38 83 LYS A C 1
ATOM 674 O O . LYS A 1 83 ? 10.705 -4.588 -15.646 1.00 96.38 83 LYS A O 1
ATOM 679 N N . ALA A 1 84 ? 12.623 -3.528 -15.109 1.00 97.56 84 ALA A N 1
ATOM 680 C CA . ALA A 1 84 ? 13.512 -4.445 -15.822 1.00 97.56 84 ALA A CA 1
ATOM 681 C C . ALA A 1 84 ? 13.569 -5.835 -15.163 1.00 97.56 84 ALA A C 1
ATOM 683 O O . ALA A 1 84 ? 13.603 -6.836 -15.873 1.00 97.56 84 ALA A O 1
ATOM 684 N N . ASP A 1 85 ? 13.511 -5.885 -13.831 1.00 98.19 85 ASP A N 1
ATOM 685 C CA . ASP A 1 85 ? 13.596 -7.117 -13.039 1.00 98.19 85 ASP A CA 1
ATOM 686 C C . ASP A 1 85 ? 12.212 -7.625 -12.605 1.00 98.19 85 ASP A C 1
ATOM 688 O O . ASP A 1 85 ? 11.971 -8.829 -12.530 1.00 98.19 85 ASP A O 1
ATOM 692 N N . ILE A 1 86 ? 11.276 -6.705 -12.355 1.00 97.06 86 ILE A N 1
ATOM 693 C CA . ILE A 1 86 ? 9.908 -6.975 -11.903 1.00 97.06 86 ILE A CA 1
ATOM 694 C C . ILE A 1 86 ? 8.930 -6.315 -12.883 1.00 97.06 86 ILE A C 1
ATOM 696 O O . ILE A 1 86 ? 8.506 -5.169 -12.695 1.00 97.06 86 ILE A O 1
ATOM 700 N N . PRO A 1 87 ? 8.538 -7.023 -13.958 1.00 95.25 87 PRO A N 1
ATOM 701 C CA . PRO A 1 87 ? 7.530 -6.523 -14.873 1.00 95.25 87 PRO A CA 1
ATOM 702 C C . PRO A 1 87 ? 6.191 -6.327 -14.156 1.00 95.25 87 PRO A C 1
ATOM 704 O O . PRO A 1 87 ? 5.649 -7.249 -13.548 1.00 95.25 87 PRO A O 1
ATOM 707 N N . HIS A 1 88 ? 5.609 -5.139 -14.299 1.00 95.31 88 HIS A N 1
ATOM 708 C CA . HIS A 1 88 ? 4.320 -4.786 -13.703 1.00 95.31 88 HIS A CA 1
ATOM 709 C C . HIS A 1 88 ? 3.276 -4.481 -14.804 1.00 95.31 88 HIS A C 1
ATOM 711 O O . HIS A 1 88 ? 2.905 -3.326 -15.004 1.00 95.31 88 HIS A O 1
ATOM 717 N N . PRO A 1 89 ? 2.828 -5.482 -15.595 1.00 95.81 89 PRO A N 1
ATOM 718 C CA . PRO A 1 89 ? 1.835 -5.269 -16.654 1.00 95.81 89 PRO A CA 1
ATOM 719 C C . PRO A 1 89 ? 0.409 -5.070 -16.110 1.00 95.81 89 PRO A C 1
ATOM 721 O O . PRO A 1 89 ? -0.367 -4.320 -16.694 1.00 95.81 89 PRO A O 1
ATOM 724 N N . ASP A 1 90 ? 0.070 -5.714 -14.990 1.00 97.00 90 ASP A N 1
ATOM 725 C CA . ASP A 1 90 ? -1.210 -5.554 -14.290 1.00 97.00 90 ASP A CA 1
ATOM 726 C C . ASP A 1 90 ? -1.035 -4.641 -13.076 1.00 97.00 90 ASP A C 1
ATOM 728 O O . ASP A 1 90 ? -0.452 -5.059 -12.078 1.00 97.00 90 ASP A O 1
ATOM 732 N N . ARG A 1 91 ? -1.596 -3.427 -13.145 1.00 96.38 91 ARG A N 1
ATOM 733 C CA . ARG A 1 91 ? -1.506 -2.391 -12.098 1.00 96.38 91 ARG A CA 1
ATOM 734 C C . ARG A 1 91 ? -2.1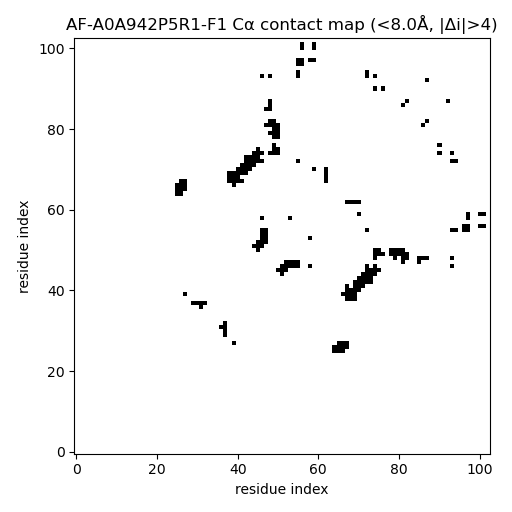84 -2.748 -10.780 1.00 96.38 91 ARG A C 1
ATOM 736 O O . ARG A 1 91 ? -1.995 -2.047 -9.797 1.00 96.38 91 ARG A O 1
ATOM 743 N N . ASN A 1 92 ? -2.941 -3.841 -10.747 1.00 97.81 92 ASN A N 1
ATOM 744 C CA . ASN A 1 92 ? -3.590 -4.336 -9.538 1.00 97.81 92 ASN A CA 1
ATOM 745 C C . ASN A 1 92 ? -2.832 -5.513 -8.908 1.00 97.81 92 ASN A C 1
ATOM 747 O O . ASN A 1 92 ? -3.354 -6.158 -7.997 1.00 97.81 92 ASN A O 1
ATOM 751 N N . ARG A 1 93 ? -1.636 -5.864 -9.407 1.00 98.00 93 ARG A N 1
ATOM 752 C CA . ARG A 1 93 ? -0.938 -7.071 -8.950 1.00 98.00 93 ARG A CA 1
ATOM 753 C C . ARG A 1 93 ? -0.499 -6.977 -7.491 1.00 98.00 93 ARG A C 1
ATOM 755 O O . ARG A 1 93 ? -0.708 -7.950 -6.769 1.00 98.00 93 ARG A O 1
ATOM 762 N N . SER A 1 94 ? 0.051 -5.842 -7.055 1.00 97.81 94 SER A N 1
ATOM 763 C CA . SER A 1 94 ? 0.445 -5.649 -5.652 1.00 97.81 94 SER A CA 1
ATOM 764 C C . SER A 1 94 ? -0.761 -5.736 -4.714 1.00 97.81 94 SER A C 1
ATOM 766 O O . SER A 1 94 ? -0.709 -6.465 -3.727 1.00 97.81 94 SER A O 1
ATOM 768 N N . TYR A 1 95 ? -1.885 -5.111 -5.084 1.00 98.19 95 TYR A N 1
ATOM 769 C CA . TYR A 1 95 ? -3.156 -5.226 -4.363 1.00 98.19 95 TYR A CA 1
ATOM 770 C C . TYR A 1 95 ? -3.620 -6.680 -4.214 1.00 98.19 95 TYR A C 1
ATOM 772 O O . TYR A 1 95 ? -3.960 -7.093 -3.113 1.00 98.19 95 TYR A O 1
ATOM 780 N N . LYS A 1 96 ? -3.615 -7.479 -5.292 1.00 98.25 96 LYS A N 1
ATOM 781 C CA . LYS A 1 96 ? -4.043 -8.891 -5.238 1.00 98.25 96 LYS A CA 1
ATOM 782 C C . LYS A 1 96 ? -3.182 -9.714 -4.278 1.00 98.25 96 LYS A C 1
ATOM 784 O O . LYS A 1 96 ? -3.720 -10.513 -3.526 1.00 98.25 96 LYS A O 1
ATOM 789 N N . LEU A 1 97 ? -1.865 -9.498 -4.306 1.00 98.06 97 LEU A N 1
ATOM 790 C CA . LEU A 1 97 ? -0.923 -10.182 -3.417 1.00 98.06 97 LEU A CA 1
ATOM 791 C C . LEU A 1 97 ? -1.148 -9.793 -1.951 1.00 98.06 97 LEU A C 1
ATOM 793 O O . LEU A 1 97 ? -1.227 -10.668 -1.099 1.00 98.06 97 LEU A O 1
ATOM 797 N N . ALA A 1 98 ? -1.318 -8.500 -1.668 1.00 98.00 98 ALA A N 1
ATOM 798 C CA . ALA A 1 98 ? -1.638 -8.035 -0.322 1.00 98.00 98 ALA A CA 1
ATOM 799 C C . ALA A 1 98 ? -3.017 -8.518 0.151 1.00 98.00 98 ALA A C 1
ATOM 801 O O . ALA A 1 98 ? -3.185 -8.852 1.317 1.00 98.00 98 ALA A O 1
ATOM 802 N N . LEU A 1 99 ? -4.004 -8.598 -0.746 1.00 97.69 99 LEU A N 1
ATOM 803 C CA . LEU A 1 99 ? -5.333 -9.116 -0.426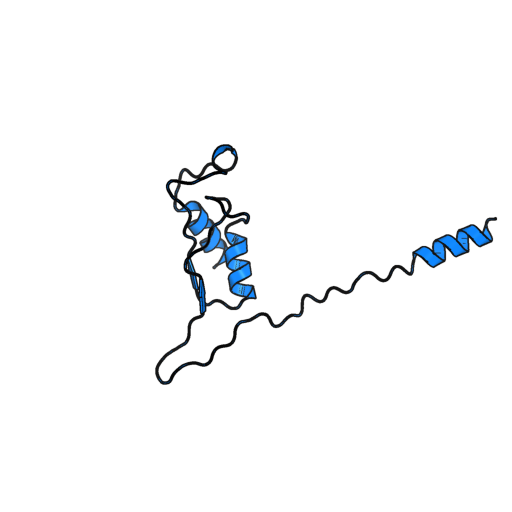 1.00 97.69 99 LEU A CA 1
ATOM 804 C C . LEU A 1 99 ? -5.294 -10.596 -0.036 1.00 97.69 99 LEU A C 1
ATOM 806 O O . LEU A 1 99 ? -6.091 -11.012 0.795 1.00 97.69 99 LEU A O 1
ATOM 810 N N . ASP A 1 100 ? -4.416 -11.394 -0.641 1.00 97.31 100 ASP A N 1
ATOM 811 C CA . ASP A 1 100 ? -4.273 -12.804 -0.278 1.00 97.31 100 ASP A CA 1
ATOM 812 C C . ASP A 1 100 ? -3.639 -12.986 1.111 1.00 97.31 100 ASP A C 1
ATOM 814 O O . ASP A 1 100 ? -4.048 -13.900 1.818 1.00 97.31 100 ASP A O 1
ATOM 818 N N . GLU A 1 101 ? -2.734 -12.091 1.524 1.00 96.81 101 GLU A N 1
ATOM 819 C CA . GLU A 1 101 ? -2.160 -12.062 2.884 1.00 96.81 101 GLU A CA 1
ATOM 820 C C . GLU A 1 101 ? -3.121 -11.465 3.930 1.00 96.81 101 GLU A C 1
ATOM 822 O O . GLU A 1 101 ? -3.102 -11.847 5.093 1.00 96.81 101 GLU A O 1
ATOM 827 N N . ALA A 1 102 ? -3.978 -10.518 3.538 1.00 93.19 102 ALA A N 1
ATOM 828 C CA . ALA A 1 102 ? -4.901 -9.838 4.451 1.00 93.19 102 ALA A CA 1
ATOM 829 C C . ALA A 1 102 ? -6.182 -10.635 4.783 1.00 93.19 102 ALA A C 1
ATOM 831 O O . ALA A 1 102 ? -7.013 -10.138 5.548 1.00 93.19 102 ALA A O 1
ATOM 832 N N . LYS A 1 103 ? -6.378 -11.814 4.179 1.00 83.62 103 LYS A N 1
ATOM 833 C CA . LYS A 1 103 ? -7.518 -12.716 4.433 1.00 83.62 103 LYS A CA 1
ATOM 834 C C . LYS A 1 103 ? -7.298 -13.563 5.679 1.00 83.62 103 LYS A C 1
ATOM 836 O O . LYS A 1 103 ? -8.286 -13.712 6.432 1.00 83.62 103 LYS A O 1
#